Protein AF-A0A929B605-F1 (afdb_monomer)

Radius of gyration: 15.98 Å; Cα contacts (8 Å, |Δi|>4): 103; chains: 1; bounding box: 37×34×41 Å

pLDDT: mean 79.65, std 6.36, range [54.31, 88.69]

Structure (mmCIF, N/CA/C/O backbone):
data_AF-A0A929B605-F1
#
_entry.id   AF-A0A929B605-F1
#
loop_
_atom_site.group_PDB
_atom_site.id
_atom_site.type_symbol
_atom_site.label_atom_id
_atom_site.label_alt_id
_atom_site.label_comp_id
_atom_site.label_asym_id
_atom_site.label_entity_id
_atom_site.label_seq_id
_atom_site.pdbx_PDB_ins_code
_atom_site.Cartn_x
_atom_site.Cartn_y
_atom_site.Cartn_z
_atom_site.occupancy
_atom_site.B_iso_or_equiv
_atom_site.auth_seq_id
_atom_site.auth_comp_id
_atom_site.auth_asym_id
_atom_site.auth_atom_id
_atom_site.pdbx_PDB_model_num
ATOM 1 N N . MET A 1 1 ? 16.836 -5.233 -12.733 1.00 61.94 1 MET A N 1
ATOM 2 C CA . MET A 1 1 ? 15.893 -5.403 -11.605 1.00 61.94 1 MET A CA 1
ATOM 3 C C . MET A 1 1 ? 14.465 -5.715 -12.058 1.00 61.94 1 MET A C 1
ATOM 5 O O . MET A 1 1 ? 14.003 -6.813 -11.789 1.00 61.94 1 MET A O 1
ATOM 9 N N . ARG A 1 2 ? 13.800 -4.837 -12.829 1.00 69.31 2 ARG A N 1
ATOM 10 C CA . ARG A 1 2 ? 12.404 -5.004 -13.307 1.00 69.31 2 ARG A CA 1
ATOM 11 C C . ARG A 1 2 ? 12.068 -6.375 -13.926 1.00 69.31 2 ARG A C 1
ATOM 13 O O . ARG A 1 2 ? 11.082 -6.989 -13.541 1.00 69.31 2 ARG A O 1
ATOM 20 N N . LYS A 1 3 ? 12.922 -6.902 -14.817 1.00 74.31 3 LYS A N 1
ATOM 21 C CA . LYS A 1 3 ? 12.723 -8.221 -15.461 1.00 74.31 3 LYS A CA 1
ATOM 22 C C . LYS A 1 3 ? 12.660 -9.396 -14.468 1.00 74.31 3 LYS A C 1
ATOM 24 O O . LYS A 1 3 ? 11.949 -10.359 -14.724 1.00 74.31 3 LYS A O 1
ATOM 29 N N . TYR A 1 4 ? 13.392 -9.325 -13.354 1.00 77.31 4 TYR A N 1
ATOM 30 C CA . TYR A 1 4 ? 13.405 -10.387 -12.341 1.00 77.31 4 TYR A CA 1
ATOM 31 C C . TYR A 1 4 ? 12.129 -10.377 -11.497 1.00 77.31 4 TYR A C 1
ATOM 33 O O . TYR A 1 4 ? 11.531 -11.426 -11.297 1.00 77.31 4 TYR A O 1
ATOM 41 N N . LEU A 1 5 ? 11.672 -9.190 -11.091 1.00 71.88 5 LEU A N 1
ATOM 42 C CA . LEU A 1 5 ? 10.388 -8.996 -10.408 1.00 71.88 5 LEU A CA 1
ATOM 43 C C . LEU A 1 5 ? 9.212 -9.499 -11.246 1.00 71.88 5 LEU A C 1
ATOM 45 O O . LEU A 1 5 ? 8.388 -10.263 -10.752 1.00 71.88 5 LEU A O 1
ATOM 49 N N . TYR A 1 6 ? 9.188 -9.137 -12.531 1.00 75.50 6 TYR A N 1
ATOM 50 C CA . TYR A 1 6 ? 8.166 -9.614 -13.459 1.00 75.50 6 TYR A CA 1
ATOM 51 C C . TYR A 1 6 ? 8.159 -11.143 -13.571 1.00 75.50 6 TYR A C 1
ATOM 53 O O . TYR A 1 6 ? 7.101 -11.757 -13.598 1.00 75.50 6 TYR A O 1
ATOM 61 N N . ARG A 1 7 ? 9.333 -11.785 -13.572 1.00 78.00 7 ARG A N 1
ATOM 62 C CA . ARG A 1 7 ? 9.435 -13.250 -13.616 1.00 78.00 7 ARG A CA 1
ATOM 63 C C . ARG A 1 7 ? 8.979 -13.930 -12.319 1.00 78.00 7 ARG A C 1
ATOM 65 O O . ARG A 1 7 ? 8.533 -15.067 -12.382 1.00 78.00 7 ARG A O 1
ATOM 72 N N . MET A 1 8 ? 9.113 -13.265 -11.171 1.00 75.12 8 MET A N 1
ATOM 73 C CA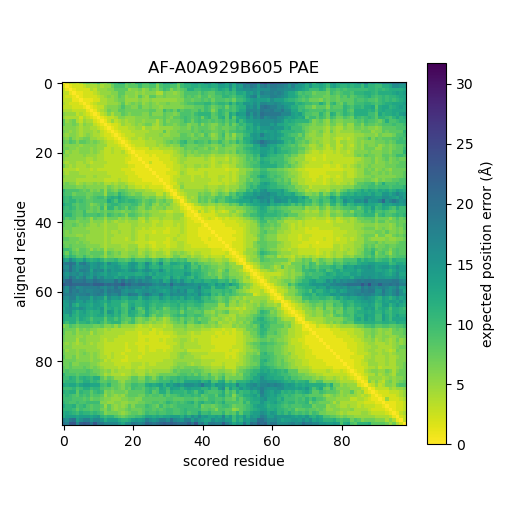 . MET A 1 8 ? 8.725 -13.812 -9.864 1.00 75.12 8 MET A CA 1
ATOM 74 C C . MET A 1 8 ? 7.224 -13.693 -9.589 1.00 75.12 8 MET A C 1
ATOM 76 O O . MET A 1 8 ? 6.646 -14.617 -9.033 1.00 75.12 8 MET A O 1
ATOM 80 N N . VAL A 1 9 ? 6.605 -12.569 -9.960 1.00 72.94 9 VAL A N 1
ATOM 81 C CA . VAL A 1 9 ? 5.203 -12.262 -9.604 1.00 72.94 9 VAL A CA 1
ATOM 82 C C . VAL A 1 9 ? 4.263 -12.346 -10.810 1.00 72.94 9 VAL A C 1
ATOM 84 O O . VAL A 1 9 ? 3.050 -12.401 -10.651 1.00 72.94 9 VAL A O 1
ATOM 87 N N . GLY A 1 10 ? 4.795 -12.323 -12.035 1.00 74.31 10 GLY A N 1
ATOM 88 C CA . GLY A 1 10 ? 4.001 -12.267 -13.269 1.00 74.31 10 GLY A CA 1
ATOM 89 C C . GLY A 1 10 ? 3.336 -10.910 -13.529 1.00 74.31 10 GLY A C 1
ATOM 90 O O . GLY A 1 10 ? 2.709 -10.725 -14.568 1.00 74.31 10 GLY A O 1
ATOM 91 N N . VAL A 1 11 ? 3.487 -9.950 -12.612 1.00 76.75 11 VAL A N 1
ATOM 92 C CA . VAL A 1 11 ? 2.883 -8.616 -12.679 1.00 76.75 11 VAL A CA 1
ATOM 93 C C . VAL A 1 11 ? 3.977 -7.558 -12.666 1.00 76.75 11 VAL A C 1
ATOM 95 O O . VAL A 1 11 ? 4.935 -7.629 -11.893 1.00 76.75 11 VAL A O 1
ATOM 98 N N . ASP A 1 12 ? 3.835 -6.557 -13.530 1.00 77.38 12 ASP A N 1
ATOM 99 C CA . ASP A 1 12 ? 4.751 -5.427 -13.574 1.00 77.38 12 ASP A CA 1
ATOM 100 C C . ASP A 1 12 ? 4.236 -4.268 -12.710 1.00 77.38 12 ASP A C 1
ATOM 102 O O . ASP A 1 12 ? 3.414 -3.459 -13.137 1.00 77.38 12 ASP A O 1
ATOM 106 N N . PHE A 1 13 ? 4.751 -4.176 -11.482 1.00 73.81 13 PHE A N 1
ATOM 107 C CA . PHE A 1 13 ? 4.395 -3.119 -10.529 1.00 73.81 13 PHE A CA 1
ATOM 108 C C . PHE A 1 13 ? 4.710 -1.706 -11.024 1.00 73.81 13 PHE A C 1
ATOM 110 O O . PHE A 1 13 ? 4.074 -0.756 -10.584 1.00 73.81 13 PHE A O 1
ATOM 117 N N . THR A 1 14 ? 5.661 -1.557 -11.946 1.00 79.06 14 THR A N 1
ATOM 118 C CA . THR A 1 14 ? 6.072 -0.239 -12.453 1.00 79.06 14 THR A CA 1
ATOM 119 C C . THR A 1 14 ? 5.140 0.321 -13.530 1.00 79.06 14 THR A C 1
ATOM 121 O O . THR A 1 14 ? 5.366 1.420 -14.026 1.00 79.06 14 THR A O 1
ATOM 124 N N . LEU A 1 15 ? 4.094 -0.429 -13.905 1.00 78.75 15 LEU A N 1
ATOM 125 C CA . LEU A 1 15 ? 2.974 0.093 -14.695 1.00 78.75 15 LEU A CA 1
ATOM 126 C C . LEU A 1 15 ? 2.072 1.021 -13.877 1.00 78.75 15 LEU A C 1
ATOM 128 O O . LEU A 1 15 ? 1.329 1.813 -14.448 1.00 78.75 15 LEU A O 1
ATOM 132 N N . ILE A 1 16 ? 2.115 0.910 -12.549 1.00 80.56 16 ILE A N 1
ATOM 133 C CA . ILE A 1 16 ? 1.400 1.813 -11.660 1.00 80.56 16 ILE A CA 1
ATOM 134 C C . ILE A 1 16 ? 2.274 3.047 -11.472 1.00 80.56 16 ILE A C 1
ATOM 136 O O . ILE A 1 16 ? 3.383 2.961 -10.938 1.00 80.56 16 ILE A O 1
ATOM 140 N N . ASP A 1 17 ? 1.758 4.200 -11.890 1.00 75.06 17 ASP A N 1
ATOM 141 C CA . ASP A 1 17 ? 2.443 5.471 -11.692 1.00 75.06 17 ASP A CA 1
ATOM 142 C C . ASP A 1 17 ? 2.794 5.663 -10.209 1.00 75.06 17 ASP A C 1
ATOM 144 O O . ASP A 1 17 ? 1.969 5.469 -9.318 1.00 75.06 17 ASP A O 1
ATOM 148 N N . GLY A 1 18 ? 4.050 6.015 -9.942 1.00 76.12 18 GLY A N 1
ATOM 149 C CA . GLY A 1 18 ? 4.582 6.204 -8.592 1.00 76.12 18 GLY A CA 1
ATOM 150 C C . GLY A 1 18 ? 5.195 4.964 -7.933 1.00 76.12 18 GLY A C 1
ATOM 151 O O . GLY A 1 18 ? 5.910 5.120 -6.940 1.00 76.12 18 GLY A O 1
ATOM 152 N N . LEU A 1 19 ? 5.010 3.757 -8.484 1.00 81.62 19 LEU A N 1
ATOM 153 C CA . LEU A 1 19 ? 5.742 2.561 -8.052 1.00 81.62 19 LEU A CA 1
ATOM 154 C C . LEU A 1 19 ? 6.995 2.338 -8.910 1.00 81.62 19 LEU A C 1
ATOM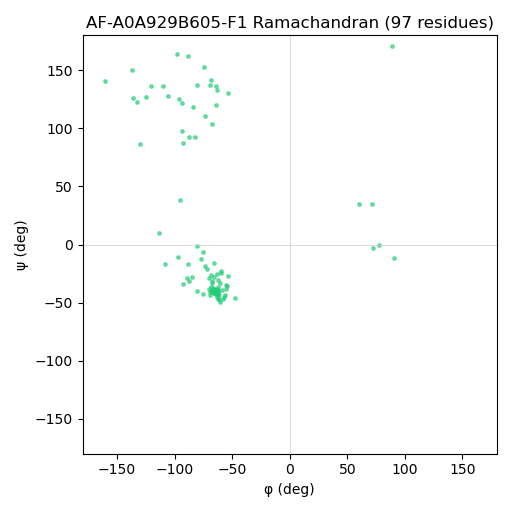 156 O O . LEU A 1 19 ? 6.921 2.142 -10.118 1.00 81.62 19 LEU A O 1
ATOM 160 N N . ASP A 1 20 ? 8.159 2.309 -8.260 1.00 83.00 20 ASP A N 1
ATOM 161 C CA . ASP A 1 20 ? 9.420 1.885 -8.875 1.00 83.00 20 ASP A CA 1
ATOM 162 C C . ASP A 1 20 ? 9.741 0.416 -8.537 1.00 83.00 20 ASP A C 1
ATOM 164 O O . ASP A 1 20 ? 9.191 -0.163 -7.596 1.00 83.00 20 ASP A O 1
ATOM 168 N N . ALA A 1 21 ? 10.663 -0.195 -9.286 1.00 82.25 21 ALA A N 1
ATOM 169 C CA . ALA A 1 21 ? 11.110 -1.568 -9.081 1.00 82.25 21 ALA A CA 1
ATOM 170 C C . ALA A 1 21 ? 11.611 -1.819 -7.646 1.00 82.25 21 ALA A C 1
ATOM 172 O O . ALA A 1 21 ? 11.363 -2.891 -7.098 1.00 82.25 21 ALA A O 1
ATOM 173 N N . VAL A 1 22 ? 12.271 -0.839 -7.017 1.00 84.81 22 VAL A N 1
ATOM 174 C CA . VAL A 1 22 ? 12.750 -0.951 -5.627 1.00 84.81 22 VAL A CA 1
ATOM 175 C C . VAL A 1 22 ? 11.585 -0.954 -4.631 1.00 84.81 22 VAL A C 1
ATOM 177 O O . VAL A 1 22 ? 11.540 -1.773 -3.708 1.00 84.81 22 VAL A O 1
ATOM 180 N N . THR A 1 23 ? 10.607 -0.073 -4.835 1.00 84.19 23 THR A N 1
ATOM 181 C CA . THR A 1 23 ? 9.388 0.011 -4.019 1.00 84.19 23 THR A CA 1
ATOM 182 C C . THR A 1 23 ? 8.570 -1.275 -4.140 1.00 84.19 23 THR A C 1
ATOM 184 O O . THR A 1 23 ? 8.169 -1.844 -3.126 1.00 84.19 23 THR A O 1
ATOM 187 N N . GLY A 1 24 ? 8.404 -1.787 -5.365 1.00 84.94 24 GLY A N 1
ATOM 188 C CA . GLY A 1 24 ? 7.728 -3.057 -5.637 1.00 84.94 24 GLY A CA 1
ATOM 189 C C . GLY A 1 24 ? 8.424 -4.250 -4.980 1.00 84.94 24 GLY A C 1
ATOM 190 O O . GLY A 1 24 ? 7.763 -5.066 -4.346 1.00 84.94 24 GLY A O 1
ATOM 191 N N . GLN A 1 25 ? 9.758 -4.318 -5.038 1.00 85.25 25 GLN A N 1
ATOM 192 C CA . GLN A 1 25 ? 10.517 -5.352 -4.330 1.00 85.25 25 GLN A CA 1
ATOM 193 C C . GLN A 1 25 ? 10.336 -5.270 -2.816 1.00 85.25 25 GLN A C 1
ATOM 195 O O . GLN A 1 25 ? 10.197 -6.295 -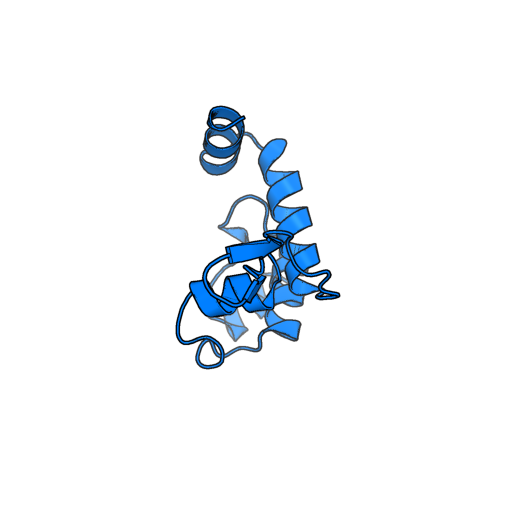2.163 1.00 85.25 25 GLN A O 1
ATOM 200 N N . THR A 1 26 ? 10.342 -4.062 -2.256 1.00 87.12 26 THR A N 1
ATOM 201 C CA . THR A 1 26 ? 10.186 -3.863 -0.811 1.00 87.12 26 THR A CA 1
ATOM 202 C C . THR A 1 26 ? 8.816 -4.342 -0.346 1.00 87.12 26 THR A C 1
ATOM 204 O O . THR A 1 26 ? 8.722 -5.038 0.657 1.00 87.12 26 THR A O 1
ATOM 207 N N . ILE A 1 27 ? 7.762 -4.020 -1.100 1.00 85.50 27 ILE A N 1
ATOM 208 C CA . ILE A 1 27 ? 6.409 -4.514 -0.826 1.00 85.50 27 ILE A CA 1
ATOM 209 C C . ILE A 1 27 ? 6.386 -6.042 -0.912 1.00 85.50 27 ILE A C 1
ATOM 211 O O . ILE A 1 27 ? 5.884 -6.689 0.000 1.00 85.50 27 ILE A O 1
ATOM 215 N N . LEU A 1 28 ? 6.981 -6.619 -1.957 1.00 84.50 28 LEU A N 1
ATOM 216 C CA . LEU A 1 28 ? 7.000 -8.066 -2.155 1.00 84.50 28 LEU A CA 1
ATOM 217 C C . LEU A 1 28 ? 7.750 -8.813 -1.046 1.00 84.50 28 LEU A C 1
ATOM 219 O O . LEU A 1 28 ? 7.295 -9.858 -0.596 1.00 84.50 28 LEU A O 1
ATOM 223 N N . SER A 1 29 ? 8.873 -8.268 -0.578 1.00 85.81 29 SER A N 1
ATOM 224 C CA . SER A 1 29 ? 9.653 -8.851 0.517 1.00 85.81 29 SER A CA 1
ATOM 225 C C . SER A 1 29 ? 8.912 -8.834 1.857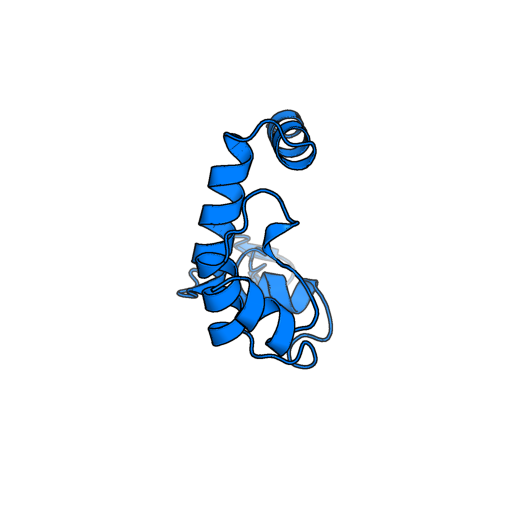 1.00 85.81 29 SER A C 1
ATOM 227 O O . SER A 1 29 ? 9.180 -9.678 2.704 1.00 85.81 29 SER A O 1
ATOM 229 N N . GLU A 1 30 ? 8.007 -7.877 2.069 1.00 86.44 30 GLU A N 1
ATOM 230 C CA . GLU A 1 30 ? 7.254 -7.726 3.324 1.00 86.44 30 GLU A CA 1
ATOM 231 C C . GLU A 1 30 ? 5.906 -8.462 3.295 1.00 86.44 30 GLU A C 1
ATOM 233 O O . GLU A 1 30 ? 5.448 -8.955 4.322 1.00 86.44 30 GLU A O 1
ATOM 238 N N . VAL A 1 31 ? 5.253 -8.515 2.131 1.00 83.50 31 VAL A N 1
ATOM 239 C CA . VAL A 1 31 ? 3.941 -9.159 1.939 1.00 83.50 31 VAL A CA 1
ATOM 240 C C . VAL A 1 31 ? 4.088 -10.647 1.620 1.00 83.50 31 VAL A C 1
ATOM 242 O O . VAL A 1 31 ? 3.240 -11.442 2.019 1.00 83.50 31 VAL A O 1
ATOM 245 N N . GLY A 1 32 ? 5.171 -11.027 0.941 1.00 79.50 32 GLY A N 1
ATOM 246 C CA . GLY A 1 32 ? 5.333 -12.343 0.333 1.00 79.50 32 GLY A CA 1
ATOM 247 C C . GLY A 1 32 ? 4.784 -12.395 -1.095 1.00 79.50 32 GLY A C 1
ATOM 248 O O . GLY A 1 32 ? 4.145 -11.461 -1.580 1.00 79.50 32 GLY A O 1
ATOM 249 N N . LEU A 1 33 ? 5.068 -13.499 -1.790 1.00 73.12 33 LEU A N 1
ATOM 250 C CA . LEU A 1 33 ? 4.620 -13.737 -3.169 1.00 73.12 33 LEU A CA 1
ATOM 251 C C . LEU A 1 33 ? 3.122 -14.073 -3.257 1.00 73.12 33 LEU A C 1
ATOM 253 O O . LEU A 1 33 ? 2.533 -13.955 -4.328 1.00 73.12 33 LEU A O 1
ATOM 257 N N . GLU A 1 34 ? 2.511 -14.479 -2.144 1.00 71.38 34 GLU A N 1
ATOM 258 C CA . GLU A 1 34 ? 1.135 -14.961 -2.103 1.00 71.38 34 GLU A CA 1
ATOM 259 C C . GLU A 1 34 ? 0.197 -13.925 -1.484 1.00 71.38 34 GLU A C 1
ATOM 261 O O . GLU A 1 34 ? 0.399 -13.434 -0.373 1.00 71.38 34 GLU A O 1
ATOM 266 N N . SER A 1 35 ? -0.884 -13.620 -2.199 1.00 66.75 35 SER A N 1
ATOM 267 C CA . SER A 1 35 ? -1.953 -12.742 -1.715 1.00 66.75 35 SER A CA 1
ATOM 268 C C . SER A 1 35 ? -2.874 -13.412 -0.687 1.00 66.75 35 SER A C 1
ATOM 270 O O . SER A 1 35 ? -3.728 -12.738 -0.115 1.00 66.75 35 SER A O 1
ATOM 272 N N . GLU A 1 36 ? -2.717 -14.716 -0.433 1.00 73.19 36 GLU A N 1
ATOM 273 C CA . GLU A 1 36 ? -3.575 -15.496 0.474 1.00 73.19 36 GLU A CA 1
ATOM 274 C C . GLU A 1 36 ? -3.507 -15.017 1.931 1.00 73.19 36 GLU A C 1
ATOM 276 O O . GLU A 1 36 ? -4.484 -15.133 2.671 1.00 73.19 36 GLU A O 1
ATOM 281 N N . CYS A 1 37 ? -2.401 -14.376 2.325 1.00 78.50 37 CYS A N 1
ATOM 282 C CA . CYS A 1 37 ? -2.256 -13.738 3.635 1.00 78.50 37 CYS A CA 1
ATOM 283 C C . CYS A 1 37 ? -3.301 -12.637 3.898 1.00 78.50 37 CYS A C 1
ATOM 285 O O . CYS A 1 37 ? -3.581 -12.320 5.057 1.00 78.50 37 CYS A O 1
ATOM 287 N N . PHE A 1 38 ? -3.887 -12.045 2.849 1.00 84.31 38 PHE A N 1
ATOM 288 C CA . PHE A 1 38 ? -4.868 -10.966 2.962 1.00 84.31 38 PHE A CA 1
ATOM 289 C C . PHE A 1 38 ? -6.121 -11.255 2.122 1.00 84.31 38 PHE A C 1
ATOM 291 O O . PHE A 1 38 ? -6.251 -10.745 1.009 1.00 84.31 38 PHE A O 1
ATOM 298 N N . PRO A 1 39 ? -7.102 -11.992 2.678 1.00 83.56 39 PRO A N 1
ATOM 299 C CA . PRO A 1 39 ? -8.360 -12.317 1.998 1.00 83.56 39 PRO A CA 1
ATOM 300 C C . PRO A 1 39 ? -9.135 -11.109 1.456 1.00 83.56 39 PRO A C 1
ATOM 302 O O . PRO A 1 39 ? -9.915 -11.232 0.516 1.00 83.56 39 PRO A O 1
ATOM 305 N N . THR A 1 40 ? -8.964 -9.928 2.063 1.00 87.81 40 THR A N 1
ATOM 306 C CA . THR A 1 40 ? -9.616 -8.693 1.610 1.00 87.81 40 THR A CA 1
ATOM 307 C C . THR A 1 40 ? -8.668 -7.500 1.625 1.00 87.81 40 THR A C 1
ATOM 309 O O . THR A 1 40 ? -7.814 -7.361 2.505 1.00 87.81 40 THR A O 1
ATOM 312 N N . VAL A 1 41 ? -8.914 -6.545 0.720 1.00 86.31 41 VAL A N 1
ATOM 313 C CA . VAL A 1 41 ? -8.191 -5.261 0.673 1.00 86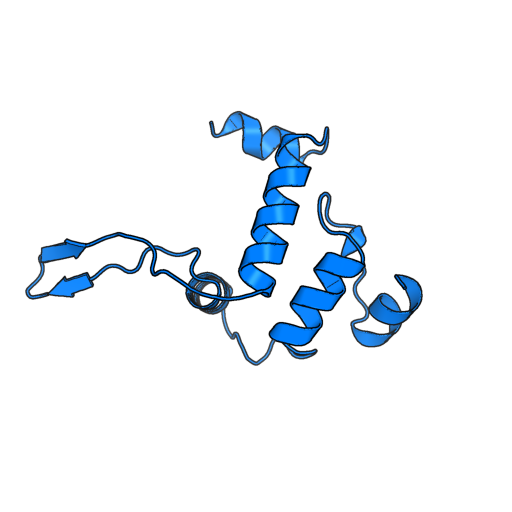.31 41 VAL A CA 1
ATOM 314 C C . VAL A 1 41 ? -8.275 -4.518 2.012 1.00 86.31 41 VAL A C 1
ATOM 316 O O . VAL A 1 41 ? -7.301 -3.911 2.439 1.00 86.31 41 VAL A O 1
ATOM 319 N N . LYS A 1 42 ? -9.405 -4.617 2.728 1.00 86.56 42 LYS A N 1
ATOM 320 C CA . LYS A 1 42 ? -9.590 -3.977 4.044 1.00 86.56 42 LYS A CA 1
ATOM 321 C C . LYS A 1 42 ? -8.624 -4.513 5.104 1.00 86.56 42 LYS A C 1
ATOM 323 O O . LYS A 1 42 ? -8.135 -3.751 5.936 1.00 86.56 42 LYS A O 1
ATOM 328 N N . GLN A 1 43 ? -8.352 -5.818 5.093 1.00 86.25 43 GLN A N 1
ATOM 329 C CA . GLN A 1 43 ? -7.385 -6.421 6.013 1.00 86.25 43 GLN A CA 1
ATOM 330 C C . GLN A 1 43 ? -5.966 -5.971 5.670 1.00 86.25 43 GLN A C 1
ATOM 332 O O . GLN A 1 43 ? -5.217 -5.598 6.572 1.00 86.25 43 GLN A O 1
ATOM 337 N N . PHE A 1 44 ? -5.639 -5.905 4.379 1.00 87.31 44 PHE A N 1
ATOM 338 C CA . PHE A 1 44 ? -4.354 -5.401 3.907 1.00 87.31 44 PHE A CA 1
ATOM 339 C C . PHE A 1 44 ? -4.114 -3.939 4.317 1.00 87.31 44 PHE A C 1
ATOM 341 O O . PHE A 1 44 ? -3.098 -3.616 4.934 1.00 87.31 44 PHE A O 1
ATOM 348 N N . THR A 1 45 ? -5.078 -3.045 4.078 1.00 87.44 45 THR A N 1
ATOM 349 C CA . THR A 1 45 ? -4.958 -1.624 4.449 1.00 87.44 45 THR A CA 1
ATOM 350 C C . THR A 1 45 ? -4.947 -1.405 5.963 1.00 87.44 45 THR A C 1
ATOM 352 O O . THR A 1 45 ? -4.288 -0.485 6.454 1.00 87.44 45 THR A O 1
ATOM 355 N N . SER A 1 46 ? -5.636 -2.255 6.730 1.00 86.38 46 SER A N 1
ATOM 356 C CA . SER A 1 46 ? -5.569 -2.255 8.195 1.00 86.38 46 SER A CA 1
ATOM 357 C C . SER A 1 46 ? -4.209 -2.744 8.715 1.00 86.38 46 SER A C 1
ATOM 359 O O . SER A 1 46 ? -3.690 -2.188 9.686 1.00 86.38 46 SER A O 1
ATOM 361 N N . TRP A 1 47 ? -3.606 -3.750 8.073 1.00 87.88 47 TRP A N 1
ATOM 362 C CA . TRP A 1 47 ? -2.264 -4.243 8.403 1.00 87.88 47 TRP A CA 1
ATOM 363 C C . TRP A 1 47 ? -1.179 -3.198 8.119 1.00 87.88 47 TRP A C 1
ATOM 365 O O . TRP A 1 47 ? -0.320 -2.961 8.968 1.00 87.88 47 TRP A O 1
ATOM 375 N N . LEU A 1 48 ? -1.283 -2.485 6.993 1.00 87.31 48 LEU A N 1
ATOM 376 C CA . LEU A 1 48 ? -0.418 -1.344 6.667 1.00 87.31 48 LEU A CA 1
ATOM 377 C C . LEU A 1 48 ? -0.613 -0.142 7.609 1.00 87.31 48 LEU A C 1
ATOM 379 O O . LEU A 1 48 ? 0.228 0.756 7.653 1.00 87.31 48 LEU A O 1
ATOM 383 N N . GLY A 1 49 ? -1.713 -0.107 8.366 1.00 85.62 49 GLY A N 1
ATOM 384 C CA . GLY A 1 49 ? -2.054 1.024 9.222 1.00 85.62 49 GLY A CA 1
ATOM 385 C C . GLY A 1 49 ? -2.498 2.252 8.430 1.00 85.62 49 GLY A C 1
ATOM 386 O O . GLY A 1 49 ? -2.185 3.367 8.828 1.00 85.62 49 GLY A O 1
ATOM 387 N N . PHE A 1 50 ? -3.194 2.071 7.304 1.00 85.62 50 PHE A N 1
ATOM 388 C CA . PHE A 1 50 ? -3.867 3.165 6.590 1.00 85.62 50 PHE A CA 1
ATOM 389 C C . PHE A 1 50 ? -5.294 3.386 7.081 1.00 85.62 50 PHE A C 1
ATOM 391 O O . PHE A 1 50 ? -5.787 4.511 7.061 1.00 85.62 50 PHE A O 1
ATOM 398 N N . CYS A 1 51 ? -5.952 2.335 7.573 1.00 81.94 51 CYS A N 1
ATOM 399 C CA . CYS A 1 51 ? -7.287 2.471 8.140 1.00 81.94 51 CYS A CA 1
ATOM 400 C C . CYS A 1 51 ? -7.247 3.001 9.589 1.00 81.94 51 CYS A C 1
ATOM 402 O O . CYS A 1 51 ? -6.440 2.527 10.397 1.00 81.94 51 CYS A O 1
ATOM 404 N N . PRO A 1 52 ? -8.140 3.943 9.950 1.00 76.62 52 PRO A N 1
ATOM 405 C CA . PRO A 1 52 ? -8.266 4.434 11.317 1.00 76.62 52 PRO A CA 1
ATOM 406 C C . PRO A 1 52 ? -8.707 3.313 12.264 1.00 76.62 52 PRO A C 1
ATOM 408 O O . PRO A 1 52 ? -9.658 2.581 11.985 1.00 76.62 52 PRO A O 1
ATOM 411 N N . GLY A 1 53 ? -8.043 3.188 13.414 1.00 74.75 53 GLY A N 1
ATOM 412 C CA . GLY A 1 53 ? -8.410 2.210 14.434 1.00 74.75 53 GLY A CA 1
ATOM 413 C C . GLY A 1 53 ? -9.548 2.743 15.298 1.00 74.75 53 GLY A C 1
ATOM 414 O O . GLY A 1 53 ? -9.289 3.424 16.288 1.00 74.75 53 GLY A O 1
ATOM 415 N N . GLN A 1 54 ? -10.798 2.444 14.937 1.00 70.81 54 GLN A N 1
ATOM 416 C CA . GLN A 1 54 ? -11.969 2.844 15.726 1.00 70.81 54 GLN A CA 1
ATOM 417 C C . GLN A 1 54 ? -11.977 2.097 17.070 1.00 70.81 54 GLN A C 1
ATOM 419 O O . GLN A 1 54 ? -12.311 0.916 17.142 1.00 70.81 54 GLN A O 1
ATOM 424 N N . LYS A 1 55 ? -11.614 2.782 18.159 1.00 70.19 55 LYS A N 1
ATOM 425 C CA . LYS A 1 55 ? -11.746 2.254 19.525 1.00 70.19 55 LYS A CA 1
ATOM 426 C C . LYS A 1 55 ? -13.137 2.583 20.053 1.00 70.19 55 LYS A C 1
ATOM 428 O O . LYS A 1 55 ? -13.346 3.658 20.615 1.00 70.19 55 LYS A O 1
ATOM 433 N N . ILE A 1 56 ? -14.080 1.664 19.862 1.00 76.62 56 ILE A N 1
ATOM 434 C CA . ILE A 1 56 ? -15.446 1.778 20.384 1.00 76.62 56 ILE A CA 1
ATOM 435 C C . ILE A 1 56 ? -15.530 1.001 21.699 1.00 76.62 56 ILE A C 1
ATOM 437 O O . ILE A 1 56 ? -15.184 -0.175 21.763 1.00 76.62 56 ILE A O 1
ATOM 441 N N . THR A 1 57 ? -15.973 1.655 22.771 1.00 76.69 57 THR A N 1
ATOM 442 C CA . THR A 1 57 ? -16.220 1.001 24.066 1.00 76.69 57 THR A CA 1
ATOM 443 C C . THR A 1 57 ? -17.546 1.503 24.614 1.00 76.69 57 THR A C 1
ATOM 445 O O . THR A 1 57 ? -17.744 2.713 24.709 1.00 76.69 57 THR A O 1
ATOM 448 N N . GLY A 1 58 ? -18.462 0.592 24.956 1.00 81.44 58 GLY A N 1
ATOM 449 C CA . GLY A 1 58 ? -19.787 0.955 25.477 1.00 81.44 58 GLY A CA 1
ATOM 450 C C . GLY A 1 58 ? -20.623 1.807 24.512 1.00 81.44 58 GLY A C 1
ATOM 451 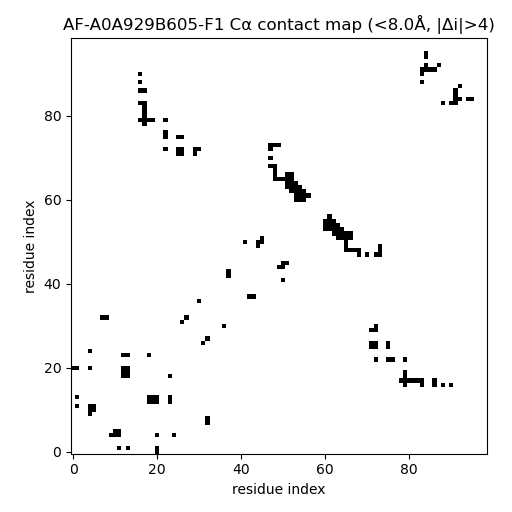O O . GLY A 1 58 ? -21.303 2.729 24.947 1.00 81.44 58 GLY A O 1
ATOM 452 N N . GLY A 1 59 ? -20.505 1.572 23.198 1.00 81.75 59 GLY A N 1
ATOM 453 C CA . GLY A 1 59 ? -21.250 2.306 22.164 1.00 81.75 59 GLY A CA 1
ATOM 454 C C . GLY A 1 59 ? -20.725 3.709 21.833 1.00 81.75 59 GLY A C 1
ATOM 455 O O . GLY A 1 59 ? -21.272 4.362 20.951 1.00 81.75 59 GLY A O 1
ATOM 456 N N . LYS A 1 60 ? -19.652 4.179 22.487 1.00 76.44 60 LYS A N 1
ATOM 457 C CA . LYS A 1 60 ? -19.024 5.482 22.204 1.00 76.44 60 LYS A CA 1
ATOM 458 C C . LYS A 1 60 ? -17.650 5.312 21.554 1.00 76.44 60 LYS A C 1
ATOM 460 O O . LYS A 1 60 ? -16.844 4.488 21.995 1.00 76.44 60 LYS A O 1
ATOM 465 N N . VAL A 1 61 ? -17.368 6.116 20.525 1.00 79.06 61 VAL A N 1
ATOM 466 C CA . VAL A 1 61 ? -16.047 6.196 19.880 1.00 79.06 61 VAL A CA 1
ATOM 467 C C . VAL A 1 61 ? -15.100 6.954 20.810 1.00 79.06 61 VAL A C 1
ATOM 469 O O . VAL A 1 61 ? -15.252 8.154 21.015 1.00 79.06 61 VAL A O 1
ATOM 472 N N . LYS A 1 62 ? -14.117 6.259 21.389 1.00 76.94 62 LYS A N 1
ATOM 473 C CA . LYS A 1 62 ? -13.075 6.870 22.231 1.00 76.94 62 LYS A CA 1
ATOM 474 C C . LYS A 1 62 ? -11.903 7.409 21.414 1.00 76.94 62 LYS A C 1
ATOM 476 O O . LYS A 1 62 ? -11.217 8.326 21.852 1.00 76.94 62 LYS A O 1
ATOM 481 N N . SER A 1 63 ? -11.632 6.822 20.249 1.00 75.12 63 SER A N 1
ATOM 482 C CA . SER A 1 63 ? -10.600 7.300 19.329 1.00 75.12 63 SER A CA 1
ATOM 483 C C . SER A 1 63 ? -10.832 6.766 17.921 1.00 75.12 63 SER A C 1
ATOM 485 O O . SER A 1 63 ? -11.188 5.601 17.756 1.00 75.12 63 SER A O 1
ATOM 487 N N . SER A 1 64 ? -10.584 7.614 16.929 1.00 76.38 64 SER A N 1
ATOM 488 C CA . SER A 1 64 ? -10.574 7.290 15.499 1.00 76.38 64 SER A CA 1
ATOM 489 C C . SER A 1 64 ? -9.176 7.420 14.886 1.00 76.38 64 SER A C 1
ATOM 491 O O . SER A 1 64 ? -9.030 7.396 13.668 1.00 76.38 64 SER A O 1
ATOM 493 N N . LYS A 1 65 ? -8.133 7.594 15.708 1.00 77.00 65 LYS A N 1
ATOM 494 C CA . LYS A 1 65 ? -6.774 7.812 15.205 1.00 77.00 65 LYS A CA 1
ATOM 495 C C . LYS A 1 65 ? -6.233 6.551 14.537 1.00 77.00 65 LYS A C 1
ATOM 497 O O . LYS A 1 65 ? -6.433 5.428 15.007 1.00 77.00 65 LYS A O 1
ATOM 502 N N . THR A 1 66 ? -5.503 6.747 13.449 1.00 78.31 66 THR A N 1
ATOM 503 C CA . THR A 1 66 ? -4.744 5.683 12.797 1.00 78.31 66 THR A CA 1
ATOM 504 C C . THR A 1 66 ? -3.655 5.175 13.739 1.00 78.31 66 THR A C 1
ATOM 506 O O . THR A 1 66 ? -2.997 5.956 14.431 1.00 78.31 66 THR A O 1
ATOM 509 N N . ARG A 1 67 ? -3.494 3.851 13.820 1.00 77.94 67 ARG A N 1
ATOM 510 C CA . ARG A 1 67 ? -2.499 3.228 14.701 1.00 77.94 67 ARG A CA 1
ATOM 511 C C . ARG A 1 67 ? -1.088 3.521 14.170 1.00 77.94 67 ARG A C 1
ATOM 513 O O . ARG A 1 67 ? -0.881 3.379 12.967 1.00 77.94 67 ARG A O 1
ATOM 520 N N . PRO A 1 68 ? -0.107 3.863 15.026 1.00 74.25 68 PRO A N 1
ATOM 521 C CA . PRO A 1 68 ? 1.286 3.890 14.600 1.00 74.25 68 PRO A CA 1
ATOM 522 C C . PRO A 1 68 ? 1.716 2.468 14.223 1.00 74.25 68 PRO A C 1
ATOM 524 O O . PRO A 1 68 ? 1.638 1.551 15.040 1.00 74.25 68 PRO A O 1
ATOM 527 N N . VAL A 1 69 ? 2.129 2.280 12.972 1.00 78.81 69 VAL A N 1
ATOM 528 C CA . VAL A 1 69 ? 2.618 1.000 12.449 1.00 78.81 69 VAL A CA 1
ATOM 529 C C . VAL A 1 69 ? 4.010 1.224 11.866 1.00 78.81 69 VAL A C 1
ATOM 531 O O . VAL A 1 69 ? 4.200 2.108 11.030 1.00 78.81 69 VAL A O 1
ATOM 534 N N . VAL A 1 70 ? 4.976 0.413 12.302 1.00 78.44 70 VAL A N 1
ATOM 535 C CA . VAL A 1 70 ? 6.324 0.365 11.722 1.00 78.44 70 VAL A CA 1
ATOM 536 C C . VAL A 1 70 ? 6.319 -0.727 10.658 1.00 78.44 70 VAL A C 1
ATOM 538 O O . VAL A 1 70 ? 6.572 -1.889 10.952 1.00 78.44 70 VAL A 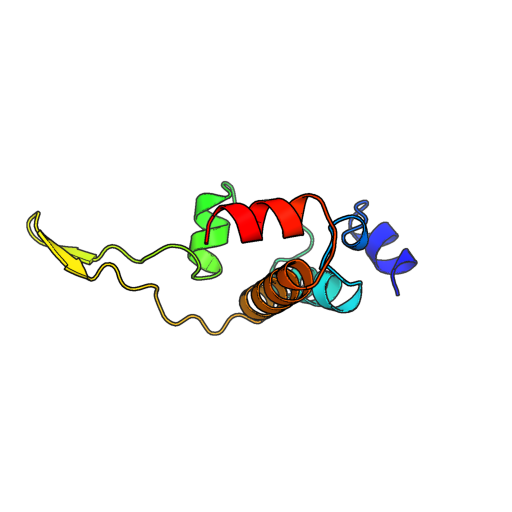O 1
ATOM 541 N N . ASN A 1 71 ? 5.948 -0.364 9.430 1.00 85.31 71 ASN A N 1
ATOM 542 C CA . ASN A 1 71 ? 5.871 -1.292 8.303 1.00 85.31 71 ASN A CA 1
ATOM 543 C C . ASN A 1 71 ? 6.557 -0.667 7.082 1.00 85.31 71 ASN A C 1
ATOM 545 O O . ASN A 1 71 ? 6.209 0.438 6.652 1.00 85.31 71 ASN A O 1
ATOM 549 N N . ARG A 1 72 ? 7.560 -1.366 6.536 1.00 87.12 72 ARG A N 1
ATOM 550 C CA . ARG A 1 72 ? 8.343 -0.877 5.394 1.00 87.12 72 ARG A CA 1
ATOM 551 C C . ARG A 1 72 ? 7.514 -0.823 4.117 1.00 87.12 72 ARG A C 1
ATOM 553 O O . ARG A 1 72 ? 7.650 0.148 3.378 1.00 87.12 72 ARG A O 1
ATOM 560 N N . ALA A 1 73 ? 6.603 -1.773 3.900 1.00 87.38 73 ALA A N 1
ATOM 561 C CA . ALA A 1 73 ? 5.647 -1.707 2.799 1.00 87.38 73 ALA A CA 1
ATOM 562 C C . ALA A 1 73 ? 4.723 -0.488 2.938 1.00 87.38 73 ALA A C 1
ATOM 564 O O . ALA A 1 73 ? 4.480 0.212 1.960 1.00 87.38 73 ALA A O 1
ATOM 565 N N . ALA A 1 74 ? 4.279 -0.153 4.154 1.00 87.56 74 ALA A N 1
ATOM 566 C CA . ALA A 1 74 ? 3.473 1.052 4.374 1.00 87.56 74 ALA A CA 1
ATOM 567 C C . ALA A 1 74 ? 4.243 2.334 4.013 1.00 87.56 74 ALA A C 1
ATOM 569 O O . ALA A 1 74 ? 3.689 3.235 3.385 1.00 87.56 74 ALA A O 1
ATOM 570 N N . ASN A 1 75 ? 5.533 2.408 4.351 1.00 88.56 75 ASN A N 1
ATOM 571 C CA . ASN A 1 75 ? 6.392 3.521 3.938 1.00 88.56 75 ASN A CA 1
ATOM 572 C C . ASN A 1 75 ? 6.609 3.551 2.420 1.00 88.56 75 ASN A C 1
ATOM 574 O O . ASN A 1 75 ? 6.532 4.621 1.822 1.00 88.56 75 ASN A O 1
ATOM 57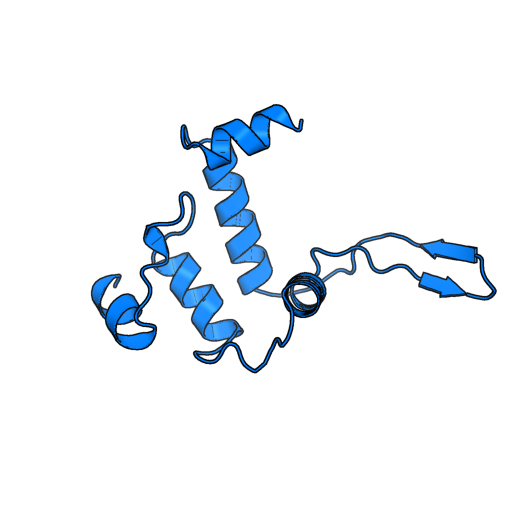8 N N . ALA A 1 76 ? 6.818 2.392 1.796 1.00 88.69 76 ALA A N 1
ATOM 579 C CA . ALA A 1 76 ? 6.953 2.249 0.350 1.00 88.69 76 ALA A CA 1
ATOM 580 C C . ALA A 1 76 ? 5.714 2.802 -0.384 1.00 88.69 76 ALA A C 1
ATOM 582 O O . ALA A 1 76 ? 5.847 3.611 -1.302 1.00 88.69 76 ALA A O 1
ATOM 583 N N . PHE A 1 77 ? 4.509 2.474 0.092 1.00 87.69 77 PHE A N 1
ATOM 584 C CA . PHE A 1 77 ? 3.259 3.031 -0.434 1.00 87.69 77 PHE A CA 1
ATOM 585 C C . PHE A 1 77 ? 3.110 4.538 -0.185 1.00 87.69 77 PHE A C 1
ATOM 587 O O . PHE A 1 77 ? 2.640 5.246 -1.071 1.00 87.69 77 PHE A O 1
ATOM 594 N N . ARG A 1 78 ? 3.530 5.062 0.976 1.00 88.25 78 ARG A N 1
ATOM 595 C CA . ARG A 1 78 ? 3.517 6.519 1.226 1.00 88.25 78 ARG A CA 1
ATOM 596 C C . ARG A 1 78 ? 4.442 7.268 0.269 1.00 88.25 78 ARG A C 1
ATOM 598 O O . ARG A 1 78 ? 4.049 8.302 -0.257 1.00 88.25 78 ARG A O 1
ATOM 605 N N . MET A 1 79 ? 5.637 6.736 0.013 1.00 88.06 79 MET A N 1
ATOM 606 C CA . MET A 1 79 ? 6.574 7.317 -0.953 1.00 88.06 79 MET A CA 1
ATOM 607 C C . MET A 1 79 ? 6.014 7.277 -2.378 1.00 88.06 79 MET A C 1
ATOM 609 O O . MET A 1 79 ? 6.152 8.251 -3.113 1.00 88.06 79 MET A O 1
ATOM 613 N N . ALA A 1 80 ? 5.339 6.186 -2.749 1.00 86.75 80 ALA A N 1
ATOM 614 C CA . ALA A 1 80 ? 4.667 6.066 -4.041 1.00 86.75 80 ALA A CA 1
ATOM 615 C C . ALA A 1 80 ? 3.499 7.053 -4.195 1.00 86.75 80 ALA A C 1
ATOM 617 O O . ALA A 1 80 ? 3.341 7.686 -5.234 1.00 86.75 80 ALA A O 1
ATOM 618 N N . ALA A 1 81 ? 2.701 7.240 -3.142 1.00 85.50 81 ALA A N 1
ATOM 619 C CA . ALA A 1 81 ? 1.645 8.247 -3.130 1.00 85.50 81 ALA A CA 1
ATOM 620 C C . ALA A 1 81 ? 2.219 9.670 -3.231 1.00 85.50 81 ALA A C 1
ATOM 622 O O . ALA A 1 81 ? 1.683 10.499 -3.960 1.00 85.50 81 ALA A O 1
ATOM 623 N N . PHE A 1 82 ? 3.336 9.947 -2.554 1.00 84.88 82 PHE A N 1
ATOM 624 C CA . PHE A 1 82 ? 4.003 11.247 -2.629 1.00 84.88 82 PHE A CA 1
ATOM 625 C C . PHE A 1 82 ? 4.595 11.529 -4.017 1.00 84.88 82 PHE A C 1
ATOM 627 O O . PHE A 1 82 ? 4.501 12.645 -4.512 1.00 84.88 82 PHE A O 1
ATOM 634 N N . SER A 1 83 ? 5.171 10.536 -4.697 1.00 84.50 83 SER A N 1
ATOM 635 C CA . SER A 1 83 ? 5.653 10.733 -6.071 1.00 84.50 83 SER A CA 1
ATOM 636 C C . SER A 1 83 ? 4.498 10.966 -7.058 1.00 84.50 83 SER A C 1
ATOM 638 O O . SER A 1 83 ? 4.625 11.775 -7.981 1.00 84.50 83 SER A O 1
ATOM 640 N N . LEU A 1 84 ? 3.342 10.335 -6.826 1.00 82.06 84 LEU A N 1
ATOM 641 C CA . LEU A 1 84 ? 2.116 10.547 -7.599 1.00 82.06 84 LEU A CA 1
AT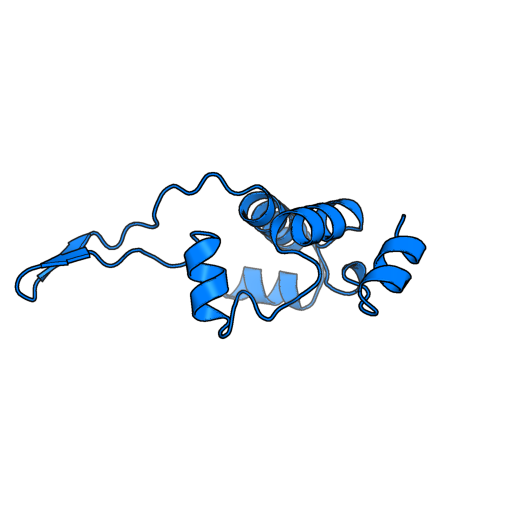OM 642 C C . LEU A 1 84 ? 1.579 11.978 -7.518 1.00 82.06 84 LEU A C 1
ATOM 644 O O . LEU A 1 84 ? 1.102 12.488 -8.532 1.00 82.06 84 LEU A O 1
ATOM 648 N N . THR A 1 85 ? 1.678 12.651 -6.366 1.00 78.38 85 THR A N 1
ATOM 649 C CA . THR A 1 85 ? 1.210 14.045 -6.241 1.00 78.38 85 THR A CA 1
ATOM 650 C C . THR A 1 85 ? 1.988 14.987 -7.161 1.00 78.38 85 THR A C 1
ATOM 652 O O . THR A 1 85 ? 1.433 15.948 -7.692 1.00 78.38 85 THR A O 1
ATOM 655 N N . HIS A 1 86 ? 3.257 14.696 -7.437 1.00 76.88 86 HIS A N 1
ATOM 656 C CA . HIS A 1 86 ? 4.075 15.485 -8.355 1.00 76.88 86 HIS A CA 1
ATOM 657 C C . HIS A 1 86 ? 3.964 15.027 -9.817 1.00 76.88 86 HIS A C 1
ATOM 659 O O . HIS A 1 86 ? 4.282 15.799 -10.725 1.00 76.88 86 HIS A O 1
ATOM 665 N N . SER A 1 87 ? 3.458 13.818 -10.067 1.00 77.12 87 SER A N 1
ATOM 666 C CA . SER A 1 87 ? 3.271 13.282 -11.416 1.00 77.12 87 SER A CA 1
ATOM 667 C C . SER A 1 87 ? 2.073 13.914 -12.146 1.00 77.12 87 SER A C 1
ATOM 669 O O . SER A 1 87 ? 1.095 14.365 -11.539 1.00 77.12 87 SER A O 1
ATOM 671 N N . ARG A 1 88 ? 2.142 13.942 -13.485 1.00 71.38 88 ARG A N 1
ATOM 672 C CA . ARG A 1 88 ? 1.029 14.312 -14.385 1.00 71.38 88 ARG A CA 1
ATOM 673 C C . ARG A 1 88 ? 0.276 13.071 -14.885 1.00 71.38 88 ARG A C 1
ATOM 675 O O . ARG A 1 88 ? -0.093 13.002 -16.053 1.00 71.38 88 ARG A O 1
ATOM 682 N N . SER A 1 89 ? 0.097 12.073 -14.027 1.00 79.31 89 SER A N 1
ATOM 683 C CA . SER A 1 89 ? -0.696 10.881 -14.333 1.00 79.31 89 SER A CA 1
ATOM 684 C C . SER A 1 89 ? -2.172 11.072 -13.991 1.00 79.31 89 SER A C 1
ATOM 686 O O . SER A 1 89 ? -2.514 11.934 -13.181 1.00 79.31 89 SER A O 1
ATOM 688 N N . ALA A 1 90 ? -3.042 10.223 -14.550 1.00 78.06 90 ALA A N 1
ATOM 689 C CA . ALA A 1 90 ? -4.472 10.209 -14.222 1.00 78.06 90 ALA A CA 1
ATOM 690 C C . ALA A 1 90 ? -4.720 10.032 -12.708 1.00 78.06 90 ALA A C 1
ATOM 692 O O . ALA A 1 90 ? -5.587 10.686 -12.126 1.00 78.06 90 ALA A O 1
ATOM 693 N N . LEU A 1 91 ? -3.905 9.198 -12.051 1.00 75.50 91 LEU A N 1
ATOM 694 C CA . LEU A 1 91 ? -3.935 9.012 -10.597 1.00 75.50 91 LEU A CA 1
ATOM 695 C C . LEU A 1 91 ? -3.479 10.270 -9.843 1.00 75.50 91 LEU A C 1
ATOM 697 O O . LEU A 1 91 ? -4.100 10.651 -8.853 1.00 75.50 91 LEU A O 1
ATOM 701 N N . GLY A 1 92 ? -2.435 10.949 -10.327 1.00 77.31 92 GLY A N 1
ATOM 702 C CA . GLY A 1 92 ? -1.955 12.204 -9.744 1.00 77.31 92 GLY A CA 1
ATOM 703 C C . GLY A 1 92 ? -2.957 13.354 -9.890 1.00 77.31 92 GLY A C 1
ATOM 704 O O . GLY A 1 92 ? -3.128 14.144 -8.963 1.00 77.31 92 GLY A O 1
ATOM 705 N N . THR A 1 93 ? -3.665 13.441 -11.021 1.00 78.19 93 THR A N 1
ATOM 706 C CA . THR A 1 93 ? -4.752 14.417 -11.211 1.00 78.19 93 THR A CA 1
ATOM 707 C C . THR A 1 93 ? -5.950 14.118 -10.318 1.00 78.19 93 THR A C 1
ATOM 709 O O . THR A 1 93 ? -6.509 15.042 -9.737 1.00 78.19 93 THR A O 1
ATOM 712 N N . PHE A 1 94 ? -6.302 12.839 -10.149 1.00 80.44 94 PHE A N 1
ATOM 713 C CA . PHE A 1 94 ? -7.372 12.425 -9.245 1.00 80.44 94 PHE A CA 1
ATOM 714 C C . PHE A 1 94 ? -7.050 12.804 -7.795 1.00 80.44 94 PHE A C 1
ATOM 716 O O . PHE A 1 94 ? -7.874 13.425 -7.135 1.00 80.44 94 PHE A O 1
ATOM 723 N N . TYR A 1 95 ? -5.830 12.529 -7.321 1.00 76.19 95 TYR A N 1
ATOM 724 C CA . TYR A 1 95 ? -5.411 12.906 -5.967 1.00 76.19 95 TYR A CA 1
ATOM 725 C C . TYR A 1 95 ? -5.553 14.417 -5.712 1.00 76.19 95 TYR A C 1
ATOM 727 O O . TYR A 1 95 ? -6.083 14.815 -4.684 1.00 76.19 95 TYR A O 1
ATOM 735 N N . LYS A 1 96 ? -5.152 15.258 -6.675 1.00 77.56 96 LYS A N 1
ATOM 736 C CA . LYS A 1 96 ? -5.259 16.728 -6.574 1.00 77.56 96 LYS A CA 1
ATOM 737 C C . LYS A 1 96 ? -6.690 17.253 -6.595 1.00 77.56 96 LYS A C 1
ATOM 739 O O . LYS A 1 96 ? -6.923 18.343 -6.106 1.00 77.56 96 LYS A O 1
ATOM 744 N N . SER A 1 97 ? -7.628 16.525 -7.198 1.00 74.38 97 SER A N 1
ATOM 745 C CA . SER A 1 97 ? -9.038 16.942 -7.225 1.00 74.38 97 SER A CA 1
ATOM 746 C C . SER A 1 97 ? -9.789 16.693 -5.913 1.00 74.38 97 SER A C 1
ATOM 748 O O . SER A 1 97 ? -10.906 17.179 -5.767 1.00 74.38 97 SER A O 1
ATOM 750 N N . PHE A 1 98 ? -9.209 15.913 -4.994 1.00 66.25 98 PHE A N 1
ATOM 751 C CA . PHE A 1 98 ? -9.802 15.583 -3.693 1.00 66.25 98 PHE A CA 1
ATOM 752 C C . PHE A 1 98 ? -9.302 16.466 -2.538 1.00 66.25 98 PHE A C 1
ATOM 754 O O . PHE A 1 98 ? -9.871 16.368 -1.451 1.00 66.25 98 PHE A O 1
ATOM 761 N N . ASP A 1 99 ? -8.255 17.266 -2.761 1.00 54.31 99 ASP A N 1
ATOM 762 C CA . ASP A 1 99 ? -7.705 18.243 -1.806 1.00 54.31 99 ASP A CA 1
ATOM 763 C C . ASP A 1 99 ? -8.375 19.612 -2.009 1.00 54.31 99 ASP A C 1
ATOM 765 O O . ASP A 1 99 ? -8.839 20.196 -1.004 1.00 54.31 99 ASP A O 1
#

Mean predicted aligned error: 7.67 Å

Nearest PDB structures (foldseek):
  7y5e-assembly1_BL  TM=2.555E-01  e=4.809E+00  Porphyridium purpureum

Sequence (99 aa):
MRKYLYRMVGVDFTLIDGLDAVTGQTILSEVGLESECFPTVKQFTSWLGFCPGQKITGGKVKSSKTRPVVNRAANAFRMAAFSLTHSRSALGTFYKSFD

Foldseek 3Di:
DQVVLCVLQVDRPVVDQLADPVLSVLLCVQCPSDPPVPPDPVSVCLLLQVAFDQDDDPNDGPGRHGDDDDGSNNVSVVSSVVSLCVDPDPSNVVVVVVD

Secondary structure (DSSP, 8-state):
-HHHHHHHHSS-GGGSTT--HHHHHHHHHHH-S-GGG-SSHHHHHHHTT-SB--EEETTEEEE-PBPP---HHHHHHHHHHHHHHHS-SHHHHHHHH--

Solvent-accessible surface area (backbone atoms only — not comparable to full-atom values): 5836 Å² total; per-residue (Å²): 111,58,72,58,50,29,71,74,69,75,51,67,57,59,76,44,82,42,39,45,60,67,43,45,50,46,33,39,73,69,63,46,96,56,68,77,88,41,90,42,73,67,54,44,38,46,70,47,32,72,44,56,48,70,42,66,59,94,91,40,79,78,40,63,57,56,51,94,62,97,45,70,37,40,50,38,51,51,53,19,53,56,47,19,64,76,39,93,43,75,67,16,52,52,58,61,73,75,114